Protein AF-C0CLQ5-F1 (afdb_monomer)

Structure (mmCIF, N/CA/C/O backbone):
data_AF-C0CLQ5-F1
#
_entry.id   AF-C0CLQ5-F1
#
loop_
_atom_site.group_PDB
_atom_site.id
_atom_site.type_symbol
_atom_site.label_atom_id
_atom_site.label_alt_id
_atom_site.label_comp_id
_atom_site.label_asym_id
_atom_site.label_entity_id
_atom_site.label_seq_id
_atom_site.pdbx_PDB_ins_code
_atom_site.Cartn_x
_atom_site.Cartn_y
_atom_site.Cartn_z
_atom_site.occupancy
_atom_site.B_iso_or_equiv
_atom_site.auth_seq_id
_atom_site.auth_comp_id
_atom_site.auth_asym_id
_atom_site.auth_atom_id
_atom_site.pdbx_PDB_model_num
ATOM 1 N N . THR A 1 1 ? 9.521 7.208 -8.546 1.00 66.25 1 THR A N 1
ATOM 2 C CA . THR A 1 1 ? 9.742 5.913 -7.848 1.00 66.25 1 THR A CA 1
ATOM 3 C C . THR A 1 1 ? 10.900 5.188 -8.503 1.00 66.25 1 THR A C 1
ATOM 5 O O . THR A 1 1 ? 11.157 5.447 -9.668 1.00 66.25 1 THR A O 1
ATOM 8 N N . ALA A 1 2 ? 11.583 4.272 -7.809 1.00 76.12 2 ALA A N 1
ATOM 9 C CA . ALA A 1 2 ? 12.667 3.467 -8.395 1.00 76.12 2 ALA A CA 1
ATOM 10 C C . ALA A 1 2 ? 12.275 2.772 -9.720 1.00 76.12 2 ALA A C 1
ATOM 12 O O . ALA A 1 2 ? 13.105 2.650 -10.611 1.00 76.12 2 ALA A O 1
ATOM 13 N N . ILE A 1 3 ? 10.994 2.412 -9.874 1.00 84.50 3 ILE A N 1
ATOM 14 C CA . ILE A 1 3 ? 10.409 1.872 -11.113 1.00 84.50 3 ILE A CA 1
ATOM 15 C C . ILE A 1 3 ? 10.540 2.858 -12.284 1.00 84.50 3 ILE A C 1
ATOM 17 O O . ILE A 1 3 ? 10.951 2.468 -13.370 1.00 84.50 3 ILE A O 1
ATOM 21 N N . ASP A 1 4 ? 10.239 4.142 -12.067 1.00 83.56 4 ASP A N 1
ATOM 22 C CA . ASP A 1 4 ? 10.257 5.154 -13.135 1.00 83.56 4 ASP A CA 1
ATOM 23 C C . ASP A 1 4 ? 11.691 5.436 -13.621 1.00 83.56 4 ASP A C 1
ATOM 25 O O . ASP A 1 4 ? 11.894 5.778 -14.780 1.00 83.56 4 ASP A O 1
ATOM 29 N N . ASN A 1 5 ? 12.682 5.246 -12.742 1.00 86.62 5 ASN A N 1
ATOM 30 C CA . ASN A 1 5 ? 14.103 5.462 -13.029 1.00 86.62 5 ASN A CA 1
ATOM 31 C C . ASN A 1 5 ? 14.824 4.195 -13.531 1.00 86.62 5 ASN A C 1
ATOM 33 O O . ASN A 1 5 ? 16.030 4.238 -13.789 1.00 86.62 5 ASN A O 1
ATOM 37 N N . CYS A 1 6 ? 14.128 3.059 -13.638 1.00 89.50 6 CYS A N 1
ATOM 38 C CA . CYS A 1 6 ? 14.708 1.809 -14.113 1.00 89.50 6 CYS A CA 1
ATOM 39 C C . CYS A 1 6 ? 14.900 1.865 -15.638 1.00 89.50 6 CYS A C 1
ATOM 41 O O . CYS A 1 6 ? 13.943 2.094 -16.373 1.00 89.50 6 CYS A O 1
ATOM 43 N N . ARG A 1 7 ? 16.144 1.675 -16.103 1.00 89.44 7 ARG A N 1
ATOM 44 C CA . ARG A 1 7 ? 16.504 1.692 -17.536 1.00 89.44 7 ARG A CA 1
ATOM 45 C C . ARG A 1 7 ? 16.264 0.352 -18.237 1.00 89.44 7 ARG A C 1
ATOM 47 O O . ARG A 1 7 ? 16.162 0.320 -19.456 1.00 89.44 7 ARG A O 1
ATOM 54 N N . ASP A 1 8 ? 16.226 -0.737 -17.474 1.00 94.56 8 ASP A N 1
ATOM 55 C CA . ASP A 1 8 ? 15.899 -2.066 -17.985 1.00 94.56 8 ASP A CA 1
ATOM 56 C C . ASP A 1 8 ? 14.375 -2.220 -18.017 1.00 94.56 8 ASP A C 1
ATOM 58 O O . ASP A 1 8 ? 13.722 -2.301 -16.976 1.00 94.56 8 ASP A O 1
ATOM 62 N N . GLU A 1 9 ? 13.807 -2.249 -19.221 1.00 91.75 9 GLU A N 1
ATOM 63 C CA . GLU A 1 9 ? 12.358 -2.320 -19.419 1.00 91.75 9 GLU A CA 1
ATOM 64 C C . GLU A 1 9 ? 11.745 -3.636 -18.917 1.00 91.75 9 GLU A C 1
ATOM 66 O O . GLU A 1 9 ? 10.616 -3.634 -18.420 1.00 91.75 9 GLU A O 1
ATOM 71 N N . LYS A 1 10 ? 12.483 -4.755 -18.965 1.00 93.56 10 LYS A N 1
ATOM 72 C CA . LYS A 1 10 ? 11.989 -6.030 -18.430 1.00 93.56 10 LYS A CA 1
ATOM 73 C C . LYS A 1 10 ? 11.892 -5.953 -16.910 1.00 93.56 10 LYS A C 1
ATOM 75 O O . LYS A 1 10 ? 10.835 -6.233 -16.343 1.00 93.56 10 LYS A O 1
ATOM 80 N N . LEU A 1 11 ? 12.969 -5.515 -16.261 1.00 93.12 11 LEU A N 1
ATOM 81 C CA . LEU A 1 11 ? 12.999 -5.356 -14.809 1.00 93.12 11 LEU A CA 1
ATOM 82 C C . LEU A 1 11 ? 11.958 -4.332 -14.338 1.00 93.12 11 LEU A C 1
ATOM 84 O O . LEU A 1 11 ? 11.257 -4.551 -13.353 1.00 93.12 11 LEU A O 1
ATOM 88 N N . LYS A 1 12 ? 11.804 -3.224 -15.064 1.00 93.69 12 LYS A N 1
ATOM 89 C CA . LYS A 1 12 ? 10.784 -2.208 -14.791 1.00 93.69 12 LYS A CA 1
ATOM 90 C C . LYS A 1 12 ? 9.374 -2.786 -14.818 1.00 93.69 12 LYS A C 1
ATOM 92 O O . LYS A 1 12 ? 8.583 -2.491 -13.922 1.00 93.69 12 LYS A O 1
ATOM 97 N N . PHE A 1 13 ? 9.064 -3.624 -15.806 1.00 92.50 13 PHE A N 1
ATOM 98 C CA . PHE A 1 13 ? 7.770 -4.293 -15.905 1.00 92.50 13 PHE A CA 1
ATOM 99 C C . PHE A 1 13 ? 7.523 -5.258 -14.737 1.00 92.50 13 PHE A C 1
ATOM 101 O O . PHE A 1 13 ? 6.448 -5.234 -14.133 1.00 92.50 13 PHE A O 1
ATOM 108 N N . GLU A 1 14 ? 8.519 -6.064 -14.371 1.00 93.56 14 GLU A N 1
ATOM 109 C CA . GLU A 1 14 ? 8.441 -6.975 -13.221 1.00 93.56 14 GLU A CA 1
ATOM 110 C C . GLU A 1 14 ? 8.214 -6.206 -11.909 1.00 93.56 14 GLU A C 1
ATOM 112 O O . GLU A 1 14 ? 7.287 -6.512 -11.151 1.00 93.56 14 GLU A O 1
ATOM 117 N N . LEU A 1 15 ? 8.981 -5.135 -11.681 1.00 93.94 15 LEU A N 1
ATOM 118 C CA . LEU A 1 15 ? 8.825 -4.268 -10.512 1.00 93.94 15 LEU A CA 1
ATOM 119 C C . LEU A 1 15 ? 7.455 -3.576 -10.481 1.00 93.94 15 LEU A C 1
ATOM 121 O O . LEU A 1 15 ? 6.860 -3.437 -9.410 1.00 93.94 15 LEU A O 1
ATOM 125 N N . GLN A 1 16 ? 6.929 -3.158 -11.636 1.00 93.56 16 GLN A N 1
ATOM 126 C CA . GLN A 1 16 ? 5.600 -2.555 -11.731 1.00 93.56 16 GLN A CA 1
ATOM 127 C C . GLN A 1 16 ? 4.499 -3.551 -11.348 1.00 93.56 16 GLN A C 1
ATOM 129 O O . GLN A 1 16 ? 3.595 -3.193 -10.591 1.00 93.56 16 GLN A O 1
ATOM 134 N N . GLN A 1 17 ? 4.589 -4.803 -11.807 1.00 93.88 17 GLN A N 1
ATOM 135 C CA . GLN A 1 17 ? 3.635 -5.850 -11.434 1.00 93.88 17 GLN A CA 1
ATOM 136 C C . GLN A 1 17 ? 3.686 -6.180 -9.940 1.00 93.88 17 GLN A C 1
ATOM 138 O O . GLN A 1 17 ? 2.639 -6.305 -9.296 1.00 93.88 17 GLN A O 1
ATOM 143 N N . GLU A 1 18 ? 4.886 -6.297 -9.364 1.00 94.75 18 GLU A N 1
ATOM 144 C CA . GLU A 1 18 ? 5.031 -6.505 -7.924 1.00 94.75 18 GLU A CA 1
ATOM 145 C C . GLU A 1 18 ? 4.442 -5.352 -7.116 1.00 94.75 18 GLU A C 1
ATOM 147 O O . GLU A 1 18 ? 3.744 -5.579 -6.123 1.00 94.75 18 GLU A O 1
ATOM 152 N N . PHE A 1 19 ? 4.721 -4.117 -7.534 1.00 94.12 19 PHE A N 1
ATOM 153 C CA . PHE A 1 19 ? 4.224 -2.926 -6.864 1.00 94.12 19 PHE A CA 1
ATOM 154 C C . PHE A 1 19 ? 2.697 -2.851 -6.903 1.00 94.12 19 PHE A C 1
ATOM 156 O O . PHE A 1 19 ? 2.072 -2.595 -5.872 1.00 94.12 19 PHE A O 1
ATOM 163 N N . ASP A 1 20 ? 2.094 -3.139 -8.055 1.00 94.62 20 ASP A N 1
ATOM 164 C CA . ASP A 1 20 ? 0.643 -3.180 -8.238 1.00 94.62 20 ASP A CA 1
ATOM 165 C C . ASP A 1 20 ? 0.006 -4.267 -7.347 1.00 94.62 20 ASP A C 1
ATOM 167 O O . ASP A 1 20 ? -0.933 -3.982 -6.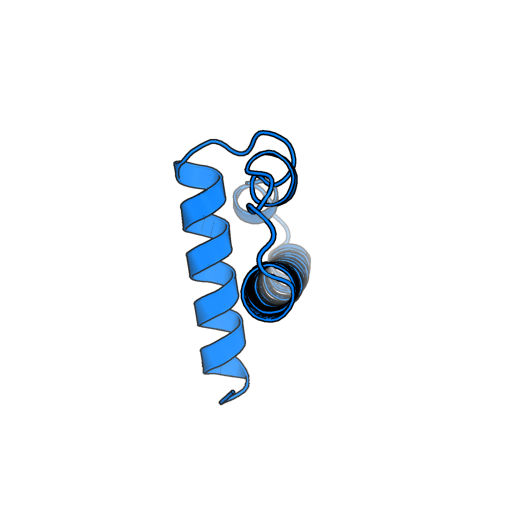594 1.00 94.62 20 ASP A O 1
ATOM 171 N N . ARG A 1 21 ? 0.582 -5.479 -7.313 1.00 95.06 21 ARG A N 1
ATOM 172 C CA . ARG A 1 21 ? 0.128 -6.579 -6.440 1.00 95.06 21 ARG A CA 1
ATOM 173 C C . ARG A 1 21 ? 0.229 -6.231 -4.953 1.00 95.06 21 ARG A C 1
ATOM 175 O O . ARG A 1 21 ? -0.726 -6.448 -4.205 1.00 95.06 21 ARG A O 1
ATOM 182 N N . LYS A 1 22 ? 1.378 -5.715 -4.504 1.00 94.62 22 LYS A N 1
ATOM 183 C CA . LYS A 1 22 ? 1.609 -5.346 -3.095 1.00 94.62 22 LYS A CA 1
ATOM 184 C C . LYS A 1 22 ? 0.695 -4.194 -2.673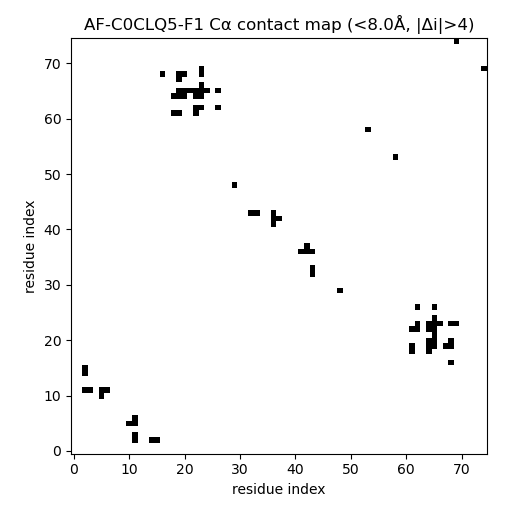 1.00 94.62 22 LYS A C 1
ATOM 186 O O . LYS A 1 22 ? 0.121 -4.242 -1.587 1.00 94.62 22 LYS A O 1
ATOM 191 N N . SER A 1 23 ? 0.484 -3.213 -3.551 1.00 93.00 23 SER A N 1
ATOM 192 C CA . SER A 1 23 ? -0.443 -2.103 -3.306 1.00 93.00 23 SER A CA 1
ATOM 193 C C . SER A 1 23 ? -1.889 -2.580 -3.155 1.00 93.00 23 SER A C 1
ATOM 195 O O . SER A 1 23 ? -2.603 -2.122 -2.262 1.00 93.00 23 SER A O 1
ATOM 197 N N . TYR A 1 24 ? -2.325 -3.538 -3.979 1.00 94.69 24 TYR A N 1
ATOM 198 C CA . TYR A 1 24 ? -3.643 -4.157 -3.830 1.00 94.69 24 TYR A CA 1
ATOM 199 C C . TYR A 1 24 ? -3.784 -4.940 -2.517 1.00 94.69 24 TYR A C 1
ATOM 201 O O . TYR A 1 24 ? -4.786 -4.784 -1.815 1.00 94.69 24 TYR A O 1
ATOM 209 N N . LEU A 1 25 ? -2.775 -5.735 -2.141 1.00 94.06 25 LEU A N 1
ATOM 210 C CA . LEU A 1 25 ? -2.779 -6.470 -0.871 1.00 94.06 25 LEU A CA 1
ATOM 211 C C . LEU A 1 25 ? -2.905 -5.524 0.329 1.00 94.06 25 LEU A C 1
ATOM 213 O O . LEU A 1 25 ? -3.741 -5.751 1.202 1.00 94.06 25 LEU A O 1
ATOM 217 N N . LEU A 1 26 ? -2.127 -4.442 0.337 1.00 92.06 26 LEU A N 1
ATOM 218 C CA . LEU A 1 26 ? -2.192 -3.412 1.368 1.00 92.06 26 LEU A CA 1
ATOM 219 C C . LEU A 1 26 ? -3.589 -2.783 1.454 1.00 92.06 26 LEU A C 1
ATOM 221 O O . LEU A 1 26 ? -4.134 -2.648 2.547 1.00 92.06 26 LEU A O 1
ATOM 225 N N . LYS A 1 27 ? -4.205 -2.443 0.311 1.00 91.88 27 LYS A N 1
ATOM 226 C CA . LYS A 1 27 ? -5.587 -1.936 0.270 1.00 91.88 27 LYS A CA 1
ATOM 227 C C . LYS A 1 27 ? -6.548 -2.919 0.948 1.00 91.88 27 LYS A C 1
ATOM 229 O O . LYS A 1 27 ? -7.327 -2.502 1.801 1.00 91.88 27 LYS A O 1
ATOM 234 N N . LYS A 1 28 ? -6.459 -4.214 0.621 1.00 93.50 28 LYS A N 1
ATOM 235 C CA . LYS A 1 28 ? -7.303 -5.266 1.214 1.00 93.50 28 LYS A CA 1
ATOM 236 C C . LYS A 1 28 ? -7.089 -5.394 2.725 1.00 93.50 28 LYS A C 1
ATOM 238 O O . LYS A 1 28 ? -8.062 -5.461 3.468 1.00 93.50 28 LYS A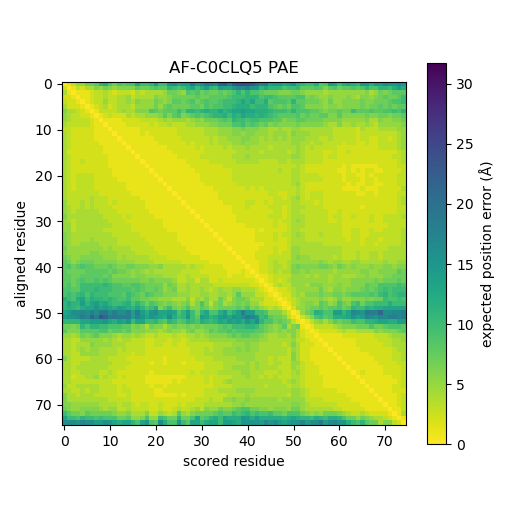 O 1
ATOM 243 N N . GLN A 1 29 ? -5.838 -5.392 3.181 1.00 92.88 29 GLN A N 1
ATOM 244 C CA . GLN A 1 29 ? -5.500 -5.469 4.606 1.00 92.88 29 GLN A CA 1
ATOM 245 C C . GLN A 1 29 ? -6.000 -4.246 5.382 1.00 92.88 29 GLN A C 1
ATOM 247 O O . GLN A 1 29 ? -6.566 -4.397 6.461 1.00 92.88 29 GLN A O 1
ATOM 252 N N . ASN A 1 30 ? -5.867 -3.048 4.810 1.00 91.31 30 ASN A N 1
ATOM 253 C CA . ASN A 1 30 ? -6.388 -1.823 5.412 1.00 91.31 30 ASN A CA 1
ATOM 254 C C . ASN A 1 30 ? -7.917 -1.849 5.526 1.00 91.31 30 ASN A C 1
ATOM 256 O O . ASN A 1 30 ? -8.451 -1.429 6.550 1.00 91.31 30 ASN A O 1
ATOM 260 N N . THR A 1 31 ? -8.624 -2.355 4.512 1.00 92.62 31 THR A N 1
ATOM 261 C CA . THR A 1 31 ? -10.080 -2.554 4.584 1.00 92.62 31 THR A CA 1
ATOM 262 C C . THR A 1 31 ? -10.450 -3.571 5.662 1.00 92.62 31 THR A C 1
ATOM 264 O O . THR A 1 31 ? -11.309 -3.281 6.485 1.00 92.62 31 THR A O 1
ATOM 267 N N . ALA A 1 32 ? -9.768 -4.718 5.718 1.00 94.75 32 ALA A N 1
ATOM 268 C CA . ALA A 1 32 ? -10.023 -5.740 6.734 1.00 94.75 32 ALA A CA 1
ATOM 269 C C . ALA A 1 32 ? -9.769 -5.225 8.161 1.00 94.75 32 ALA A C 1
ATOM 271 O O . ALA A 1 32 ? -10.541 -5.514 9.068 1.00 94.75 32 ALA A O 1
ATOM 272 N N . TYR A 1 33 ? -8.720 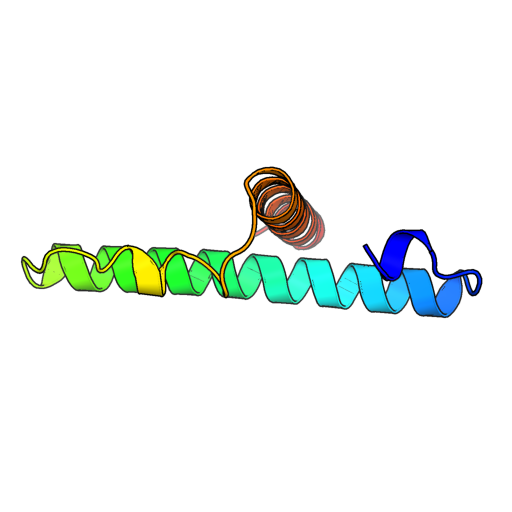-4.422 8.363 1.00 93.88 33 TYR A N 1
ATOM 273 C CA . TYR A 1 33 ? -8.445 -3.803 9.659 1.00 93.88 33 TYR A CA 1
ATOM 274 C C . TYR A 1 33 ? -9.538 -2.812 10.072 1.00 93.88 33 TYR A C 1
ATOM 276 O O . TYR A 1 33 ? -9.952 -2.812 11.228 1.00 93.88 33 TYR A O 1
ATOM 284 N N . LYS A 1 34 ? -10.028 -1.989 9.135 1.00 93.00 34 LYS A N 1
ATOM 285 C CA . LYS A 1 34 ? -11.150 -1.079 9.403 1.00 93.00 34 LYS A CA 1
ATOM 286 C C . LYS A 1 34 ? -12.410 -1.848 9.785 1.00 93.00 34 LYS A C 1
ATOM 288 O O . LYS A 1 34 ? -12.986 -1.529 10.816 1.00 93.00 34 LYS A O 1
ATOM 293 N N . GLN A 1 35 ? -12.752 -2.892 9.028 1.00 96.25 35 GLN A N 1
ATOM 294 C CA . GLN A 1 35 ? -13.903 -3.743 9.328 1.00 96.25 35 GLN A CA 1
ATOM 295 C C . GLN A 1 35 ? -13.782 -4.373 10.717 1.00 96.25 35 GLN A C 1
ATOM 297 O O . GLN A 1 35 ? -14.694 -4.265 11.521 1.00 96.25 35 GLN A O 1
ATOM 302 N N . TYR A 1 36 ? -12.617 -4.937 11.046 1.00 96.06 36 TYR A N 1
ATOM 303 C CA . TYR A 1 36 ? -12.366 -5.481 12.379 1.00 96.06 36 TYR A CA 1
ATOM 304 C C . TYR A 1 36 ? -12.577 -4.432 13.478 1.00 96.06 36 TYR A C 1
ATOM 306 O O . TYR A 1 36 ? -13.162 -4.730 14.516 1.00 96.06 36 TYR A O 1
ATOM 314 N N . CYS A 1 37 ? -12.101 -3.201 13.274 1.00 96.19 37 CYS A N 1
ATOM 315 C CA . CYS A 1 37 ? -12.333 -2.125 14.230 1.00 96.19 37 CYS A CA 1
ATOM 316 C C . CYS A 1 37 ? -13.823 -1.789 14.370 1.00 96.19 37 CYS A C 1
ATOM 318 O O . CYS A 1 37 ? -14.287 -1.645 15.494 1.00 96.19 37 CYS A O 1
ATOM 320 N N . GLU A 1 38 ? -14.561 -1.704 13.265 1.00 96.44 38 GLU A N 1
ATOM 321 C CA . GLU A 1 38 ? -16.006 -1.443 13.259 1.00 96.44 38 GLU A CA 1
ATOM 322 C C . GLU A 1 38 ? -16.784 -2.553 13.981 1.00 96.44 38 GLU A C 1
ATOM 324 O O . GLU A 1 38 ? -17.537 -2.260 14.909 1.00 96.44 38 GLU A O 1
ATOM 329 N N . ASP A 1 39 ? -16.515 -3.819 13.651 1.00 97.94 39 ASP A N 1
ATOM 330 C CA . ASP A 1 39 ? -17.175 -4.994 14.239 1.00 97.94 39 ASP A CA 1
ATOM 331 C C . ASP A 1 39 ? -16.953 -5.102 15.756 1.00 97.94 39 ASP A C 1
ATOM 333 O O . ASP A 1 39 ? -17.785 -5.642 16.481 1.00 97.94 39 ASP A O 1
ATOM 337 N N . ASN A 1 40 ? -15.824 -4.582 16.248 1.00 97.38 40 ASN A N 1
ATOM 338 C CA . ASN A 1 40 ? -15.440 -4.638 17.659 1.00 97.38 40 ASN A CA 1
ATOM 339 C C . ASN A 1 40 ? -15.625 -3.296 18.389 1.00 97.38 40 ASN A C 1
ATOM 341 O O . ASN A 1 40 ? -15.156 -3.148 19.518 1.00 97.38 40 ASN A O 1
ATOM 345 N N . ASN A 1 41 ? -16.272 -2.308 17.760 1.00 96.06 41 ASN A N 1
ATOM 346 C CA . ASN A 1 41 ? -16.467 -0.961 18.309 1.00 96.06 41 ASN A CA 1
ATOM 347 C C . ASN A 1 41 ? -15.153 -0.291 18.782 1.00 96.06 41 ASN A C 1
ATOM 349 O O . ASN A 1 41 ? -15.094 0.402 19.800 1.00 96.06 41 ASN A O 1
ATOM 353 N N . LEU A 1 42 ? -14.067 -0.528 18.044 1.00 95.81 42 LEU A N 1
ATOM 354 C CA . LEU A 1 42 ? -12.736 0.018 18.291 1.00 95.81 42 LEU A CA 1
ATOM 355 C C . LEU A 1 42 ? -12.477 1.223 17.388 1.00 95.81 42 LEU A C 1
ATOM 357 O O . LEU A 1 42 ? -12.824 1.239 16.209 1.00 95.81 42 LEU A O 1
ATOM 361 N N . LYS A 1 43 ? -11.747 2.215 17.904 1.00 93.75 43 LYS A N 1
ATOM 362 C CA . LYS A 1 43 ? -11.251 3.322 17.080 1.00 93.75 43 LYS A CA 1
ATOM 363 C C . LYS A 1 43 ? -10.058 2.854 16.225 1.00 93.75 43 LYS A C 1
ATOM 365 O O . LYS A 1 43 ? -9.070 2.384 16.796 1.00 93.75 43 LYS A O 1
ATOM 370 N N . PRO A 1 44 ? -10.077 3.025 14.888 1.00 90.56 44 PRO A N 1
ATOM 371 C CA . PRO A 1 44 ? -8.935 2.681 14.045 1.00 90.56 44 PRO A CA 1
ATOM 372 C C . PRO A 1 44 ? -7.706 3.535 14.372 1.00 90.56 44 PRO A C 1
ATOM 374 O O . PRO A 1 44 ? -7.804 4.755 14.531 1.00 90.56 44 PRO A O 1
ATOM 377 N N . TYR A 1 45 ? -6.527 2.914 14.412 1.00 87.50 45 TYR A N 1
ATOM 378 C CA . TYR A 1 45 ? -5.277 3.639 14.620 1.00 87.50 45 TYR A CA 1
ATOM 379 C C . TYR A 1 45 ? -4.738 4.180 13.292 1.00 87.50 45 TYR A C 1
ATOM 381 O O . TYR A 1 45 ? -4.379 3.418 12.392 1.00 87.50 45 TYR A O 1
ATOM 389 N N . ALA A 1 46 ? -4.671 5.508 13.165 1.00 81.00 46 ALA A N 1
ATOM 390 C CA . ALA A 1 46 ? -4.272 6.172 11.924 1.00 81.00 46 ALA A CA 1
ATOM 391 C C . ALA A 1 46 ? -2.844 5.808 11.480 1.00 81.00 46 ALA A C 1
ATOM 393 O O . ALA A 1 46 ? -2.610 5.641 10.286 1.00 81.00 46 ALA A O 1
ATOM 394 N N . GLU A 1 47 ? -1.911 5.607 12.415 1.00 77.19 47 GLU A N 1
ATOM 395 C CA . GLU A 1 47 ? -0.531 5.217 12.085 1.00 77.19 47 GLU A CA 1
ATOM 396 C C . GLU A 1 47 ? -0.440 3.799 11.507 1.00 77.19 47 GLU A C 1
ATOM 398 O O . GLU A 1 47 ? 0.436 3.527 10.696 1.00 77.19 47 GLU A O 1
ATOM 403 N N . ARG A 1 48 ? -1.377 2.898 11.842 1.00 76.62 48 ARG A N 1
ATOM 404 C CA . ARG A 1 48 ? -1.465 1.583 11.180 1.00 76.62 48 ARG A CA 1
ATOM 405 C C . ARG A 1 48 ? -1.913 1.697 9.725 1.00 76.62 48 ARG A C 1
ATOM 407 O O . ARG A 1 48 ? -1.536 0.869 8.905 1.00 76.62 48 ARG A O 1
ATOM 414 N N . LEU A 1 49 ? -2.723 2.708 9.414 1.00 74.00 49 LEU A N 1
ATOM 415 C CA . LEU A 1 49 ? -3.227 2.968 8.065 1.00 74.00 49 LEU A CA 1
ATOM 416 C C . LEU A 1 49 ? -2.249 3.807 7.229 1.00 74.00 49 LEU A C 1
ATOM 418 O O . LEU A 1 49 ? -2.234 3.686 6.003 1.00 74.00 49 LEU A O 1
ATOM 422 N N . LYS A 1 50 ? -1.423 4.640 7.872 1.00 76.12 50 LYS A N 1
ATOM 423 C CA . LYS A 1 50 ? -0.317 5.358 7.234 1.00 76.12 50 LYS A CA 1
ATOM 424 C C . LYS A 1 50 ? 0.848 4.405 6.995 1.00 76.12 50 LYS A C 1
ATOM 426 O O . LYS A 1 50 ? 1.673 4.156 7.866 1.00 76.12 50 LYS A O 1
ATOM 431 N N . THR A 1 51 ? 0.951 3.906 5.772 1.00 65.56 51 THR A N 1
ATOM 432 C CA . THR A 1 51 ? 2.092 3.111 5.313 1.00 65.56 51 THR A CA 1
ATOM 433 C C . THR A 1 51 ? 3.384 3.917 5.472 1.00 65.56 51 THR A C 1
ATOM 435 O O . THR A 1 51 ? 3.598 4.879 4.748 1.00 65.56 51 THR A O 1
ATOM 438 N N . ALA A 1 52 ? 4.206 3.569 6.468 1.00 62.06 52 ALA A N 1
ATOM 439 C CA . ALA A 1 52 ? 5.593 4.008 6.668 1.00 62.06 52 ALA A CA 1
ATOM 440 C C . ALA A 1 52 ? 5.916 5.487 6.329 1.00 62.06 52 ALA A C 1
ATOM 442 O O . ALA A 1 52 ? 6.961 5.766 5.747 1.00 62.06 52 ALA A O 1
ATOM 443 N N . LYS A 1 53 ? 5.046 6.435 6.715 1.00 70.81 53 LYS A N 1
ATOM 444 C CA . LYS A 1 53 ? 5.202 7.887 6.461 1.00 70.81 53 LYS A CA 1
ATOM 445 C C . LYS A 1 53 ? 5.154 8.307 4.985 1.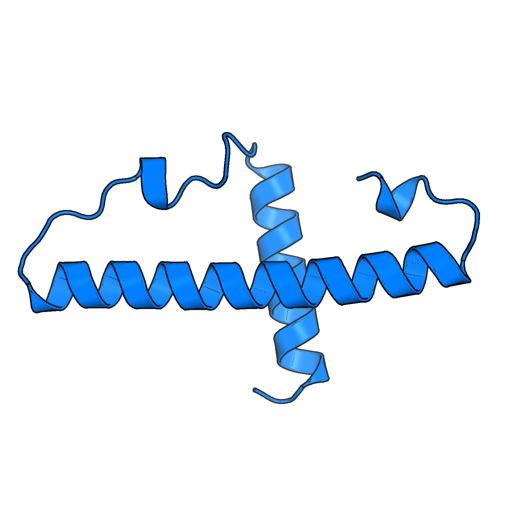00 70.81 53 LYS A C 1
ATOM 447 O O . LYS A 1 53 ? 5.753 9.318 4.627 1.00 70.81 53 LYS A O 1
ATOM 452 N N . TRP A 1 54 ? 4.437 7.571 4.140 1.00 82.38 54 TRP A N 1
ATOM 453 C CA . TRP A 1 54 ? 4.197 8.020 2.773 1.00 82.38 54 TRP A CA 1
ATOM 454 C C . TRP A 1 54 ? 3.565 9.408 2.745 1.00 82.38 54 TRP A C 1
ATOM 456 O O . TRP A 1 54 ? 2.611 9.693 3.478 1.00 82.38 54 TRP A O 1
ATOM 466 N N . ASP A 1 55 ? 4.099 10.255 1.872 1.00 84.50 55 ASP A N 1
ATOM 467 C CA . ASP A 1 55 ? 3.452 11.510 1.529 1.00 84.50 55 ASP A CA 1
ATOM 468 C C . ASP A 1 55 ? 2.179 11.255 0.698 1.00 84.50 55 ASP A C 1
ATOM 470 O O . ASP A 1 55 ? 1.839 10.128 0.308 1.00 84.50 55 ASP A O 1
ATOM 474 N N . ARG A 1 56 ? 1.426 12.328 0.443 1.00 85.81 56 ARG A N 1
ATOM 475 C CA . ARG A 1 5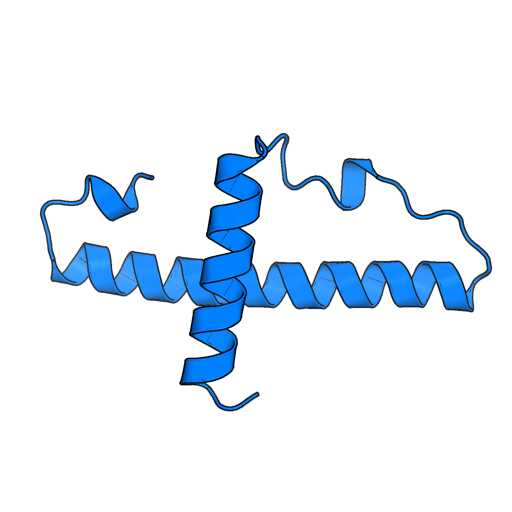6 ? 0.166 12.247 -0.301 1.00 85.81 56 ARG A CA 1
ATOM 476 C C . ARG A 1 56 ? 0.367 11.673 -1.707 1.00 85.81 56 ARG A C 1
ATOM 478 O O . ARG A 1 56 ? -0.491 10.927 -2.171 1.00 85.81 56 ARG A O 1
ATOM 485 N N . GLU A 1 57 ? 1.460 12.010 -2.383 1.00 89.56 57 GLU A N 1
ATOM 486 C CA . GLU A 1 57 ? 1.716 11.579 -3.758 1.00 89.56 57 GLU A CA 1
ATOM 487 C C . GLU A 1 57 ? 2.000 10.074 -3.818 1.00 89.56 57 GLU A C 1
ATOM 489 O O . GLU A 1 57 ? 1.392 9.348 -4.608 1.00 89.56 57 GLU A O 1
ATOM 494 N N . GLN A 1 58 ? 2.843 9.581 -2.914 1.00 88.38 58 GLN A N 1
ATOM 495 C CA . GLN A 1 58 ? 3.161 8.163 -2.769 1.00 88.38 58 GLN A CA 1
ATOM 496 C C . GLN A 1 58 ? 1.910 7.337 -2.446 1.00 88.38 58 GLN A C 1
ATOM 498 O O . GLN A 1 58 ? 1.664 6.305 -3.081 1.00 88.38 58 GLN A O 1
ATOM 503 N N . ALA A 1 59 ? 1.070 7.824 -1.526 1.00 88.44 59 ALA A N 1
ATOM 504 C CA . ALA A 1 59 ? -0.204 7.189 -1.196 1.00 88.44 59 ALA A CA 1
ATOM 505 C C . ALA A 1 59 ? -1.159 7.134 -2.402 1.00 88.44 59 ALA A C 1
ATOM 507 O O . ALA A 1 59 ? -1.766 6.093 -2.669 1.00 88.44 59 ALA A O 1
ATOM 508 N N . MET A 1 60 ? -1.260 8.219 -3.177 1.00 90.25 60 MET A N 1
ATOM 509 C CA . MET A 1 60 ? -2.073 8.250 -4.397 1.00 90.25 60 MET A CA 1
ATOM 510 C C . MET A 1 60 ? -1.534 7.299 -5.471 1.00 90.25 60 MET A C 1
ATOM 512 O O . MET A 1 60 ? -2.317 6.611 -6.131 1.00 90.25 60 MET A O 1
ATOM 516 N N . LYS A 1 61 ? -0.208 7.193 -5.614 1.00 91.38 61 LYS A N 1
ATOM 517 C CA . LYS A 1 61 ? 0.425 6.269 -6.561 1.00 91.38 61 LYS A CA 1
ATOM 518 C C . LYS A 1 61 ? 0.132 4.810 -6.213 1.00 91.38 61 LYS A C 1
ATOM 520 O O . LYS A 1 61 ? -0.238 4.043 -7.103 1.00 91.38 61 LYS A O 1
ATOM 525 N N . ALA A 1 62 ? 0.221 4.436 -4.937 1.00 90.38 62 ALA A N 1
ATOM 526 C CA . ALA A 1 62 ? -0.149 3.098 -4.476 1.00 90.38 62 ALA A CA 1
ATOM 527 C C . ALA A 1 62 ? -1.654 2.821 -4.637 1.00 90.38 62 ALA A C 1
ATOM 529 O O . ALA A 1 62 ? -2.048 1.734 -5.056 1.00 90.38 62 ALA A O 1
ATOM 530 N N . ALA A 1 63 ? -2.517 3.813 -4.394 1.00 91.19 63 ALA A N 1
ATOM 531 C CA . ALA A 1 63 ? -3.948 3.672 -4.655 1.00 91.19 63 ALA A CA 1
ATOM 532 C C . ALA A 1 63 ? -4.239 3.416 -6.148 1.00 91.19 63 ALA A C 1
ATOM 534 O O . ALA A 1 63 ? -5.051 2.550 -6.481 1.00 91.19 63 ALA A O 1
ATOM 535 N N . GLY A 1 64 ? -3.550 4.121 -7.051 1.00 93.88 64 GLY A N 1
ATOM 536 C CA . GLY A 1 64 ? -3.623 3.879 -8.494 1.00 93.88 64 GLY A CA 1
ATOM 537 C C . GLY A 1 64 ? -3.108 2.492 -8.892 1.00 93.88 64 GLY A C 1
ATOM 538 O O . GLY A 1 64 ? -3.749 1.800 -9.679 1.00 93.88 64 GLY A O 1
ATOM 539 N N . ALA A 1 65 ? -2.000 2.054 -8.296 1.00 93.56 65 ALA A N 1
ATOM 540 C CA . ALA A 1 65 ? -1.415 0.729 -8.490 1.00 93.56 65 ALA A CA 1
ATOM 541 C C . ALA A 1 65 ? -2.355 -0.406 -8.068 1.00 93.56 65 ALA A C 1
ATOM 543 O O . ALA A 1 65 ? -2.585 -1.346 -8.827 1.00 93.56 65 ALA A O 1
ATOM 544 N N . ALA A 1 66 ? -2.994 -0.265 -6.906 1.00 93.31 66 ALA A N 1
ATOM 545 C CA . ALA A 1 66 ? -4.010 -1.201 -6.445 1.00 93.31 66 ALA A CA 1
ATOM 546 C C . ALA A 1 66 ? -5.201 -1.290 -7.416 1.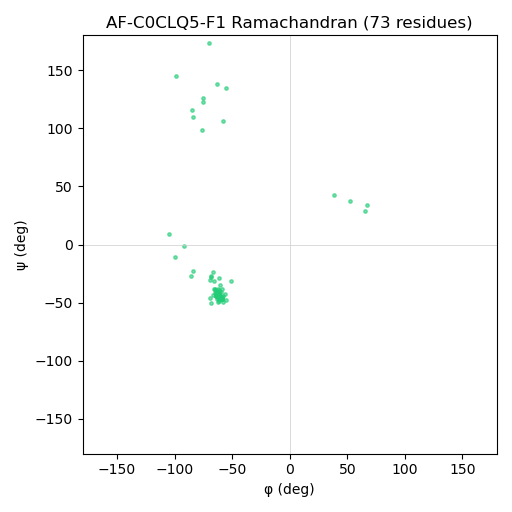00 93.31 66 ALA A C 1
ATOM 548 O O . ALA A 1 66 ? -5.700 -2.384 -7.667 1.00 93.31 66 ALA A O 1
ATOM 549 N N . ARG A 1 67 ? -5.653 -0.156 -7.978 1.00 94.94 67 ARG A N 1
ATOM 550 C CA . ARG A 1 67 ? -6.737 -0.121 -8.980 1.00 94.94 67 ARG A CA 1
ATOM 551 C C . ARG A 1 67 ? -6.331 -0.796 -10.290 1.00 94.94 67 ARG A C 1
ATOM 553 O O . ARG A 1 67 ? -7.116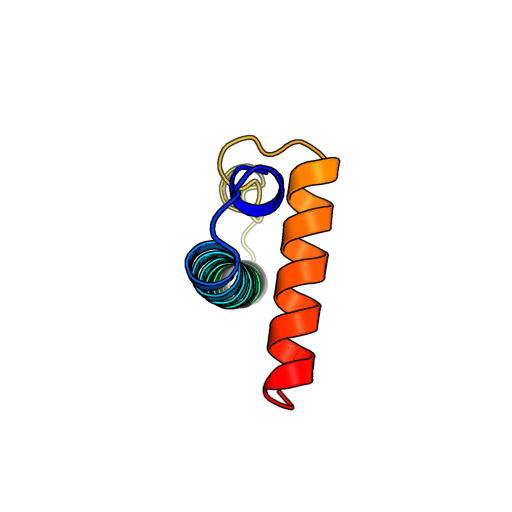 -1.568 -10.825 1.00 94.94 67 ARG A O 1
ATOM 560 N N . ARG A 1 68 ? -5.114 -0.549 -10.787 1.00 95.12 68 ARG A N 1
ATOM 561 C CA . ARG A 1 68 ? -4.595 -1.234 -11.984 1.00 95.12 68 ARG A CA 1
ATOM 562 C C . ARG A 1 68 ? -4.552 -2.743 -11.791 1.00 95.12 68 ARG A C 1
ATOM 564 O O . ARG A 1 68 ? -5.046 -3.465 -12.649 1.00 95.12 68 ARG A O 1
ATOM 571 N N . TYR A 1 69 ? -4.025 -3.203 -10.655 1.00 94.94 69 TYR A N 1
ATOM 572 C CA . TYR A 1 69 ? -3.991 -4.628 -10.331 1.00 94.94 69 TYR A CA 1
ATOM 573 C C . TYR A 1 69 ? -5.392 -5.240 -10.309 1.00 94.94 69 TYR A C 1
ATOM 575 O O . TYR A 1 69 ? -5.624 -6.291 -10.901 1.00 94.94 69 TYR A O 1
ATOM 583 N N . GLN A 1 70 ? -6.324 -4.556 -9.644 1.00 93.50 70 GLN A N 1
ATOM 584 C CA . GLN A 1 70 ? -7.713 -4.974 -9.528 1.00 93.50 70 GLN A CA 1
ATOM 585 C C . GLN A 1 70 ? -8.371 -5.127 -10.913 1.00 93.50 70 GLN A C 1
ATOM 587 O O . GLN A 1 70 ? -8.888 -6.196 -11.233 1.00 93.50 70 GLN A O 1
ATOM 592 N N . ASN A 1 71 ? -8.239 -4.115 -11.776 1.00 93.25 71 ASN A N 1
ATOM 593 C CA . ASN A 1 71 ? -8.769 -4.142 -13.141 1.00 93.25 71 ASN A CA 1
ATOM 594 C C . ASN A 1 71 ? -8.122 -5.240 -14.001 1.00 93.25 71 ASN A C 1
ATOM 596 O O . ASN A 1 71 ? -8.818 -5.929 -14.738 1.00 93.25 71 ASN A O 1
ATOM 600 N N . ALA A 1 72 ? -6.804 -5.434 -13.891 1.00 92.44 72 ALA A N 1
ATOM 601 C CA . ALA A 1 72 ? -6.077 -6.455 -14.649 1.00 92.44 72 ALA A CA 1
ATOM 602 C C . ALA A 1 72 ? -6.453 -7.892 -14.246 1.00 92.44 72 ALA A C 1
ATOM 604 O O . ALA A 1 72 ? -6.261 -8.822 -15.027 1.00 92.44 72 ALA A O 1
ATOM 605 N N . LYS A 1 73 ? -6.956 -8.090 -13.022 1.00 90.12 73 LYS A N 1
ATOM 606 C CA . LYS A 1 73 ? -7.396 -9.394 -12.511 1.00 90.12 73 LYS A CA 1
ATOM 607 C C . LYS A 1 73 ? -8.913 -9.602 -12.570 1.00 90.12 73 LYS A C 1
ATOM 609 O O . LYS A 1 73 ? -9.341 -10.732 -12.363 1.00 90.12 73 LYS A O 1
ATOM 614 N N . GLY A 1 74 ? -9.695 -8.560 -12.860 1.00 83.19 74 GLY A N 1
ATOM 615 C CA . GLY A 1 74 ? -11.160 -8.623 -12.899 1.00 83.19 74 GLY A CA 1
ATOM 616 C C . GLY A 1 74 ? -11.807 -8.860 -11.529 1.00 83.19 74 GLY A C 1
ATOM 617 O O . GLY A 1 74 ? -12.803 -9.574 -11.454 1.00 83.19 74 GLY A O 1
ATOM 618 N N . VAL A 1 75 ? -11.215 -8.321 -10.454 1.00 63.94 75 VAL A N 1
ATOM 619 C CA . VAL A 1 75 ? -11.639 -8.521 -9.044 1.00 63.94 75 VAL A CA 1
ATOM 620 C C . VAL A 1 75 ? -12.193 -7.234 -8.439 1.00 63.94 75 VAL A C 1
ATOM 622 O O . VAL A 1 75 ? -11.981 -6.151 -9.021 1.00 63.94 75 VAL A O 1
#

Secondary structure (DSSP, 8-state):
-TTTT---HHHHHHHHHHHHHHHHHHHHHHHHHHHHHHHTTPPP-HHHHS-TT--HHHHHHHHHHHHHHHHHHT-

Mean predicted aligned error: 4.49 Å

Solvent-accessible surface area (backbone atoms only — not comparable to full-atom values): 4260 Å² total; per-residue (Å²): 106,76,54,78,72,44,84,51,67,68,60,26,51,53,50,48,53,53,48,13,50,52,28,32,51,50,54,53,50,51,51,53,52,48,50,53,21,60,80,64,78,43,83,76,60,64,70,80,70,46,63,91,77,58,52,74,66,58,50,51,51,37,54,50,26,18,48,52,41,29,62,78,68,75,104

pLDDT: mean 89.24, std 8.27, range [62.06, 97.94]

Sequence (75 aa):
TAIDNCRDEKLKFELQQEFDRKSYLLKKQNTAYKQYCEDNNLKPYAERLKTAKWDREQAMKAAGAARRYQNAKGV

Foldseek 3Di: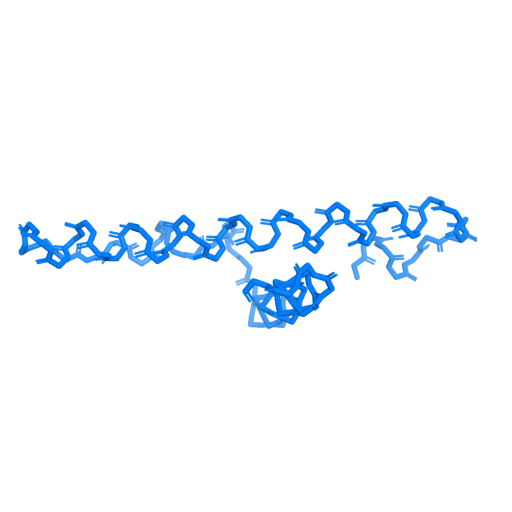
DVLVVDPDPVVSVVVLLVLLVVLLVLVVVLVVQVVVCVVVVHDDDVVSNCDPPDDPVRNVVSVVSPVVNCVVVVD

Radius of gyration: 14.55 Å; Cα contacts (8 Å, |Δi|>4): 41; chains: 1; bounding box: 34×22×38 Å

Organism: Blautia hydrogenotrophica (strain DSM 10507 / JCM 14656 / S5a33) (NCBI:txid476272)